Protein AF-A0A2S9FRF2-F1 (afdb_monomer)

Solvent-accessible surface area (backbone atoms only — not comparable to full-atom values): 6147 Å² total; per-residue (Å²): 132,85,61,38,74,40,75,46,79,50,73,50,77,45,63,50,68,69,27,56,76,29,54,58,103,40,71,44,40,54,53,46,65,74,73,54,60,67,48,73,52,75,47,80,46,57,18,64,66,35,27,63,76,67,66,64,84,80,91,80,86,89,78,87,86,86,84,85,72,82,96,45,80,75,36,57,49,68,54,78,53,96,56,35,43,23,71,38,56,44,91,61,53,87,79,108

Structure (mmCIF, N/CA/C/O backbone):
data_AF-A0A2S9FRF2-F1
#
_entry.id   AF-A0A2S9FRF2-F1
#
loop_
_atom_site.group_PDB
_atom_site.id
_atom_site.type_symbol
_ato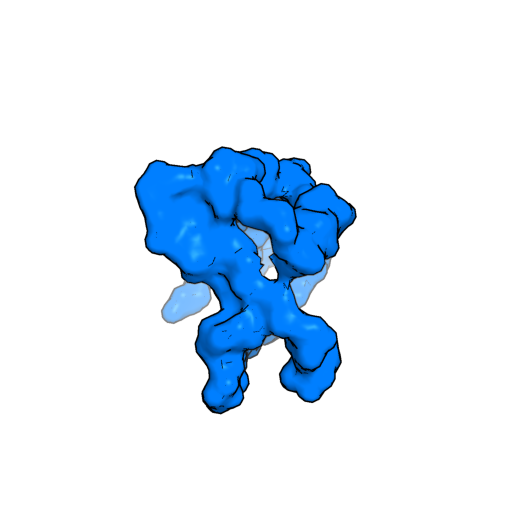m_site.label_atom_id
_atom_site.label_alt_id
_atom_site.label_comp_id
_atom_site.label_asym_id
_atom_site.label_entity_id
_atom_site.label_seq_id
_atom_site.pdbx_PDB_ins_code
_atom_site.Cartn_x
_atom_site.Cartn_y
_atom_site.Cartn_z
_atom_site.occupancy
_atom_site.B_iso_or_equiv
_atom_site.auth_seq_id
_atom_site.auth_comp_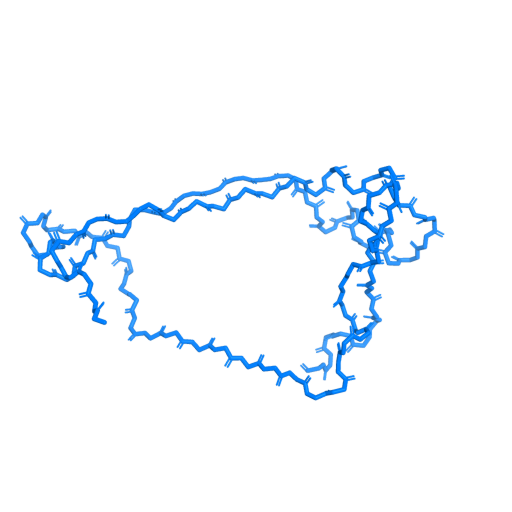id
_atom_site.auth_asym_id
_atom_site.auth_atom_id
_atom_site.pdbx_PDB_model_num
ATOM 1 N N . ARG A 1 1 ? 3.790 -9.195 21.609 1.00 59.09 1 ARG A N 1
ATOM 2 C CA . ARG A 1 1 ? 2.637 -8.936 22.508 1.00 59.09 1 ARG A CA 1
ATOM 3 C C . ARG A 1 1 ? 1.654 -8.076 21.724 1.00 59.09 1 ARG A C 1
ATOM 5 O O . ARG A 1 1 ? 2.116 -7.092 21.164 1.00 59.09 1 ARG A O 1
ATOM 12 N N . GLY A 1 2 ? 0.376 -8.458 21.633 1.00 79.75 2 GLY A N 1
ATOM 13 C CA . GLY A 1 2 ? -0.668 -7.578 21.087 1.00 79.75 2 GLY A CA 1
ATOM 14 C C . GLY A 1 2 ? -0.924 -6.422 22.056 1.00 79.75 2 GLY A C 1
ATOM 15 O O . GLY A 1 2 ? -0.663 -6.582 23.247 1.00 79.75 2 GLY A O 1
ATOM 16 N N . ALA A 1 3 ? -1.355 -5.261 21.568 1.00 94.06 3 ALA A N 1
ATOM 17 C CA . ALA A 1 3 ? -1.664 -4.085 22.385 1.00 94.06 3 ALA A CA 1
ATOM 18 C C . ALA A 1 3 ? -3.194 -3.966 22.584 1.00 94.06 3 ALA A C 1
ATOM 20 O O . ALA A 1 3 ? -3.816 -3.108 21.958 1.00 94.06 3 ALA A O 1
ATOM 21 N N . PRO A 1 4 ? -3.829 -4.836 23.404 1.00 95.56 4 PRO A N 1
ATOM 22 C CA . PRO A 1 4 ? -5.285 -5.015 23.428 1.00 95.56 4 PRO A CA 1
ATOM 23 C C . PRO A 1 4 ? -6.054 -3.795 23.947 1.00 95.56 4 PRO A C 1
ATOM 25 O O . PRO A 1 4 ? -7.229 -3.640 23.654 1.00 95.56 4 PRO A O 1
ATOM 28 N N . ASP A 1 5 ? -5.415 -2.904 24.701 1.00 97.19 5 ASP A N 1
ATOM 29 C CA . ASP A 1 5 ? -6.055 -1.698 25.238 1.00 97.19 5 ASP A CA 1
ATOM 30 C C . ASP A 1 5 ? -5.765 -0.434 24.411 1.00 97.19 5 ASP A C 1
ATOM 32 O O . ASP A 1 5 ? -6.203 0.661 24.775 1.00 97.19 5 ASP A O 1
ATOM 36 N N . HIS A 1 6 ? -4.997 -0.552 23.326 1.00 97.12 6 HIS A N 1
ATOM 37 C CA . HIS A 1 6 ? -4.501 0.591 22.563 1.00 97.12 6 HIS A CA 1
ATOM 38 C C . HIS A 1 6 ? -5.318 0.842 21.295 1.00 97.12 6 HIS A C 1
ATOM 40 O O . HIS A 1 6 ? -6.111 0.016 20.850 1.00 97.12 6 HIS A O 1
ATOM 46 N N . VAL A 1 7 ? -5.091 2.014 20.711 1.00 96.62 7 VAL A N 1
ATOM 47 C CA . VAL A 1 7 ? -5.589 2.398 19.392 1.00 96.62 7 VAL A CA 1
ATOM 48 C C . VAL A 1 7 ? -4.386 2.604 18.478 1.00 96.62 7 VAL A C 1
ATOM 50 O O . VAL A 1 7 ? -3.388 3.190 18.898 1.00 96.62 7 VAL A O 1
ATOM 53 N N . ALA A 1 8 ? -4.484 2.134 17.240 1.00 96.12 8 ALA A N 1
ATOM 54 C CA . ALA A 1 8 ? -3.492 2.332 16.195 1.00 96.12 8 ALA A CA 1
ATOM 55 C C . ALA A 1 8 ? -4.148 2.974 14.967 1.00 96.12 8 ALA A C 1
ATOM 57 O O . ALA A 1 8 ? -5.245 2.588 14.571 1.00 96.12 8 ALA A O 1
ATOM 58 N N . ALA A 1 9 ? -3.461 3.936 14.354 1.00 97.50 9 ALA A N 1
ATOM 59 C CA . ALA A 1 9 ? -3.817 4.455 13.041 1.00 97.50 9 ALA A CA 1
ATOM 60 C C . ALA A 1 9 ? -2.895 3.813 12.000 1.00 97.50 9 ALA A C 1
ATOM 62 O O . ALA A 1 9 ? -1.681 4.007 12.050 1.00 97.50 9 ALA A O 1
ATOM 63 N N . LEU A 1 10 ? -3.470 3.049 11.073 1.00 96.94 10 LEU A N 1
ATOM 64 C CA . LEU A 1 10 ? -2.779 2.577 9.880 1.00 96.94 10 LEU A CA 1
ATOM 65 C C . LEU A 1 10 ? -3.108 3.536 8.744 1.00 96.94 10 LEU A C 1
ATOM 67 O O . LEU A 1 10 ? -4.279 3.729 8.429 1.00 96.94 10 LEU A O 1
ATOM 71 N N . VAL A 1 11 ? -2.083 4.120 8.136 1.00 98.44 11 VAL A N 1
ATOM 72 C CA . VAL A 1 11 ? -2.226 5.037 7.004 1.00 98.44 11 VAL A CA 1
ATOM 73 C C . VAL A 1 11 ? -1.451 4.462 5.828 1.00 98.44 11 VAL A C 1
ATOM 75 O O . VAL A 1 11 ? -0.298 4.067 5.986 1.00 98.44 11 VAL A O 1
ATOM 78 N N . SER A 1 12 ? -2.086 4.425 4.662 1.00 98.31 12 SER A N 1
ATOM 79 C CA . SER A 1 12 ? -1.451 4.101 3.386 1.00 98.31 12 SER A CA 1
ATOM 80 C C . SER A 1 12 ? -1.606 5.305 2.465 1.00 98.31 12 SER A C 1
ATOM 82 O O . SER A 1 12 ? -2.697 5.865 2.347 1.00 98.31 12 SER A O 1
ATOM 84 N N . VAL A 1 13 ? -0.493 5.737 1.876 1.00 98.38 13 VAL A N 1
ATOM 85 C CA . VAL A 1 13 ? -0.429 6.835 0.911 1.00 98.38 13 VAL A CA 1
ATOM 86 C C . VAL A 1 13 ? 0.423 6.357 -0.248 1.00 98.38 13 VAL A C 1
ATOM 88 O O . VAL A 1 13 ? 1.600 6.065 -0.059 1.00 98.38 13 VAL A O 1
ATOM 91 N N . GLU A 1 14 ? -0.171 6.314 -1.430 1.00 97.50 14 GLU A N 1
ATOM 92 C CA . GLU A 1 14 ? 0.470 5.881 -2.663 1.00 97.50 14 GLU A CA 1
ATOM 93 C C . GLU A 1 14 ? 0.418 7.034 -3.665 1.00 97.50 14 GLU A C 1
ATOM 95 O O . GLU A 1 14 ? -0.650 7.572 -3.957 1.00 97.50 14 GLU A O 1
ATOM 100 N N . LEU A 1 15 ? 1.582 7.446 -4.167 1.00 95.94 15 LEU A N 1
ATOM 101 C CA . LEU A 1 15 ? 1.728 8.540 -5.133 1.00 95.94 15 LEU A CA 1
ATOM 102 C C . LEU A 1 15 ? 2.375 8.004 -6.414 1.00 95.94 15 LEU A C 1
ATOM 104 O O . LEU A 1 15 ? 3.503 8.361 -6.762 1.00 95.94 15 LEU A O 1
ATOM 108 N N . CYS A 1 16 ? 1.690 7.076 -7.080 1.00 94.19 16 CYS A N 1
ATOM 109 C CA . CYS A 1 16 ? 2.188 6.385 -8.265 1.00 94.19 16 CYS A CA 1
ATOM 110 C C . CYS A 1 16 ? 2.504 7.333 -9.431 1.00 94.19 16 CYS A C 1
ATOM 112 O O . CYS A 1 16 ? 3.374 7.031 -10.240 1.00 94.19 16 CYS A O 1
ATOM 114 N N . SER A 1 17 ? 1.879 8.508 -9.507 1.00 92.75 17 SER A N 1
ATOM 115 C CA . SER A 1 17 ? 2.219 9.528 -10.504 1.00 92.75 17 SER A CA 1
ATOM 116 C C . SER A 1 17 ? 3.677 10.003 -10.404 1.00 92.75 17 SER A C 1
ATOM 118 O O . SER A 1 17 ? 4.268 10.399 -11.412 1.00 92.75 17 SER A O 1
ATOM 120 N N . LEU A 1 18 ? 4.311 9.887 -9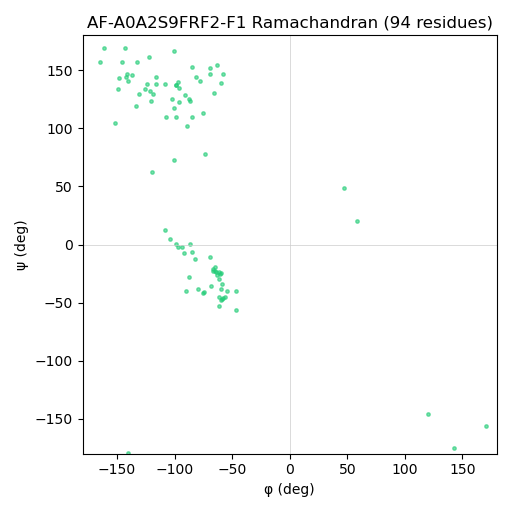.228 1.00 93.31 18 LEU A N 1
ATOM 121 C CA . LEU A 1 18 ? 5.725 10.223 -9.026 1.00 93.31 18 LEU A CA 1
ATOM 122 C C . LEU A 1 18 ? 6.688 9.263 -9.732 1.00 93.31 18 LEU A C 1
ATOM 124 O O . LEU A 1 18 ? 7.877 9.565 -9.816 1.00 93.31 18 LEU A O 1
ATOM 128 N N . THR A 1 19 ? 6.214 8.131 -10.262 1.00 91.62 19 THR A N 1
ATOM 129 C CA . THR A 1 19 ? 7.051 7.227 -11.064 1.00 91.62 19 THR A CA 1
ATOM 130 C C . THR A 1 19 ? 7.172 7.681 -12.520 1.00 91.62 19 THR A C 1
ATOM 132 O O . THR A 1 19 ? 8.039 7.188 -13.237 1.00 91.62 19 THR A O 1
ATOM 135 N N . TYR A 1 20 ? 6.352 8.641 -12.970 1.00 88.88 20 TYR A N 1
ATOM 136 C CA . TYR A 1 20 ? 6.352 9.135 -14.351 1.00 88.88 20 TYR A CA 1
ATOM 137 C C . TYR A 1 20 ? 7.725 9.632 -14.853 1.00 88.88 20 TYR A C 1
ATOM 139 O O . TYR A 1 20 ? 8.083 9.302 -15.983 1.00 88.88 20 TYR A O 1
ATOM 147 N N . PRO A 1 21 ? 8.553 10.344 -14.058 1.00 88.31 21 PRO A N 1
ATOM 148 C CA . PRO A 1 21 ? 9.888 10.763 -14.497 1.00 88.31 21 PRO A CA 1
ATOM 149 C C . PRO A 1 21 ? 10.843 9.602 -14.830 1.00 88.31 21 PRO A C 1
ATOM 151 O O . PRO A 1 21 ? 11.780 9.792 -15.604 1.00 88.31 21 PRO A O 1
ATOM 154 N N . ALA A 1 22 ? 10.609 8.409 -14.272 1.00 89.56 22 ALA A N 1
ATOM 155 C CA . ALA A 1 22 ? 11.380 7.194 -14.541 1.00 89.56 22 ALA A CA 1
ATOM 156 C C . ALA A 1 22 ? 10.731 6.277 -15.594 1.00 89.56 22 ALA A C 1
ATOM 158 O O . ALA A 1 22 ? 11.286 5.222 -15.905 1.00 89.56 22 ALA A O 1
ATOM 159 N N . ALA A 1 23 ? 9.550 6.628 -16.114 1.00 90.00 23 ALA A N 1
ATOM 160 C CA . ALA A 1 23 ? 8.800 5.771 -17.021 1.00 90.00 23 ALA A CA 1
ATOM 161 C C . ALA A 1 23 ? 9.425 5.766 -18.425 1.00 90.00 23 ALA A C 1
ATOM 163 O O . ALA A 1 23 ? 9.394 6.759 -19.151 1.00 90.00 23 ALA A O 1
ATOM 164 N N . GLU A 1 24 ? 9.966 4.618 -18.823 1.00 91.81 24 GLU A N 1
ATOM 165 C CA . GLU A 1 24 ? 10.411 4.362 -20.194 1.00 91.81 24 GLU A CA 1
ATOM 166 C C . GLU A 1 24 ? 9.231 3.874 -21.059 1.00 91.81 24 GLU A C 1
ATOM 168 O O . GLU A 1 24 ? 8.301 3.259 -20.536 1.00 91.81 24 GLU A O 1
ATOM 173 N N . PRO A 1 25 ? 9.231 4.096 -22.385 1.00 92.69 25 PRO A N 1
ATOM 174 C CA . PRO A 1 25 ? 8.138 3.681 -23.266 1.00 92.69 25 PRO A CA 1
ATOM 175 C C . PRO A 1 25 ? 8.136 2.156 -23.484 1.00 92.69 25 PRO A C 1
ATOM 177 O O . PRO A 1 25 ? 8.569 1.649 -24.517 1.00 92.69 25 PRO A O 1
ATOM 180 N N . THR A 1 26 ? 7.644 1.419 -22.490 1.00 92.75 26 THR A N 1
ATOM 181 C CA . THR A 1 26 ? 7.543 -0.047 -22.471 1.00 92.75 26 THR A CA 1
ATOM 182 C C . THR A 1 26 ? 6.095 -0.492 -22.253 1.00 92.75 26 THR A C 1
ATOM 184 O O . THR A 1 26 ? 5.272 0.270 -21.740 1.00 92.75 26 THR A O 1
ATOM 187 N N . MET A 1 27 ? 5.773 -1.745 -22.593 1.00 93.38 27 MET A N 1
ATOM 188 C CA . MET A 1 27 ? 4.450 -2.316 -22.293 1.00 93.38 27 MET A CA 1
ATOM 189 C C . MET A 1 27 ? 4.158 -2.332 -20.790 1.00 93.38 27 MET A C 1
ATOM 191 O O . MET A 1 27 ? 3.039 -2.021 -20.389 1.00 93.38 27 MET A O 1
ATOM 195 N N . ALA A 1 28 ? 5.171 -2.614 -19.965 1.00 92.00 28 ALA A N 1
ATOM 196 C CA . ALA A 1 28 ? 5.060 -2.551 -18.512 1.00 92.00 28 ALA A CA 1
ATOM 197 C C . ALA A 1 28 ? 4.654 -1.146 -18.046 1.00 92.00 28 ALA A C 1
ATOM 199 O O . ALA A 1 28 ? 3.713 -1.002 -17.273 1.00 92.00 28 ALA A O 1
ATOM 200 N N . SER A 1 29 ? 5.301 -0.097 -18.561 1.00 91.69 29 SER A N 1
ATOM 201 C CA . SER A 1 29 ? 4.974 1.287 -18.199 1.00 91.69 29 SER A CA 1
ATOM 202 C C . SER A 1 29 ? 3.603 1.731 -18.712 1.00 91.69 29 SER A C 1
ATOM 204 O O . SER A 1 29 ? 2.899 2.435 -17.992 1.00 91.69 29 SER A O 1
ATOM 206 N N . LEU A 1 30 ? 3.183 1.284 -19.901 1.00 93.31 30 LEU A N 1
ATOM 207 C CA . LEU A 1 30 ? 1.833 1.538 -20.414 1.00 93.31 30 LEU A CA 1
ATOM 208 C C . LEU A 1 30 ? 0.770 0.919 -19.498 1.00 93.31 30 LEU A C 1
ATOM 210 O O . LEU A 1 30 ? -0.128 1.621 -19.038 1.00 93.31 30 LEU A O 1
ATOM 214 N N . VAL A 1 31 ? 0.900 -0.374 -19.190 1.00 92.94 31 VAL A N 1
ATOM 215 C CA . VAL A 1 31 ? -0.020 -1.086 -18.291 1.00 92.94 31 VAL A CA 1
ATOM 216 C C . VAL A 1 31 ? 0.003 -0.458 -16.896 1.00 92.94 31 VAL A C 1
ATOM 218 O O . VAL A 1 31 ? -1.051 -0.156 -16.344 1.00 92.94 31 VAL A O 1
ATOM 221 N N . GLY A 1 32 ? 1.192 -0.166 -16.364 1.00 91.50 32 GLY A N 1
ATOM 222 C CA . GLY A 1 32 ? 1.365 0.509 -15.080 1.00 91.50 32 GLY A CA 1
ATOM 223 C C . GLY A 1 32 ? 0.642 1.855 -15.015 1.00 91.50 32 GLY A C 1
ATOM 224 O O . GLY A 1 32 ? -0.084 2.102 -14.059 1.00 91.50 32 GLY A O 1
ATOM 225 N N . SER A 1 33 ? 0.756 2.692 -16.051 1.00 90.62 33 SER A N 1
ATOM 226 C CA . SER A 1 33 ? 0.068 3.993 -16.106 1.00 90.62 33 SER A CA 1
ATOM 227 C C . SER A 1 33 ? -1.459 3.898 -16.194 1.00 90.62 33 SER A C 1
ATOM 229 O O . SER A 1 33 ? -2.148 4.848 -15.838 1.00 90.62 33 SER A O 1
ATOM 231 N N . ALA A 1 34 ? -1.991 2.769 -16.669 1.00 92.94 34 ALA A N 1
ATOM 232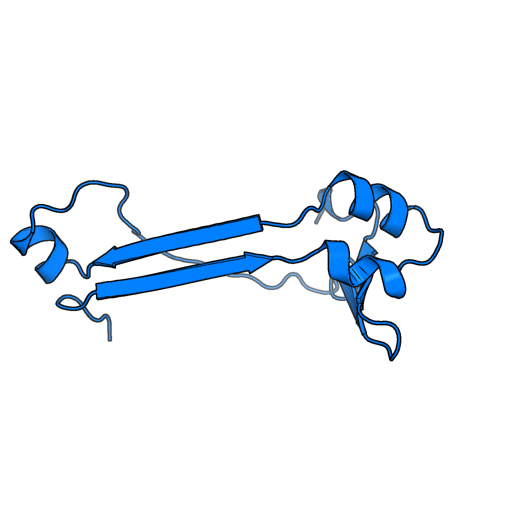 C CA . ALA A 1 34 ? -3.428 2.528 -16.736 1.00 92.94 34 ALA A CA 1
ATOM 233 C C . ALA A 1 34 ? -3.985 1.926 -15.434 1.00 92.94 34 ALA A C 1
ATOM 235 O O . ALA A 1 34 ? -5.162 2.113 -15.134 1.00 92.94 34 ALA A O 1
ATOM 236 N N . LEU A 1 35 ? -3.159 1.192 -14.679 1.00 93.31 35 LEU A N 1
ATOM 237 C CA . LEU A 1 35 ? -3.550 0.517 -13.439 1.00 93.31 35 LEU A CA 1
ATOM 238 C C . LEU A 1 35 ? -3.358 1.382 -12.192 1.00 93.31 35 LEU A C 1
ATOM 240 O O . LEU A 1 35 ? -4.180 1.327 -11.278 1.00 93.31 35 LEU A O 1
ATOM 244 N N . PHE A 1 36 ? -2.258 2.132 -12.126 1.00 93.56 36 PHE A N 1
ATOM 245 C CA . PHE A 1 36 ? -1.845 2.828 -10.915 1.00 93.56 36 PHE A CA 1
ATOM 246 C C . PHE A 1 36 ? -2.244 4.302 -10.933 1.00 93.56 36 PHE A C 1
ATOM 248 O O . PHE A 1 36 ? -2.065 5.007 -11.924 1.00 93.56 36 PHE A O 1
ATOM 255 N N . GLY A 1 37 ? -2.743 4.775 -9.793 1.00 94.38 37 GLY A N 1
ATOM 256 C CA . GLY A 1 37 ? -3.101 6.168 -9.559 1.00 94.38 37 GLY A CA 1
ATOM 257 C C . GLY A 1 37 ? -2.768 6.585 -8.132 1.00 94.38 37 GLY A C 1
ATOM 258 O O . GLY A 1 37 ? -2.449 5.749 -7.288 1.00 94.38 37 GLY A O 1
ATOM 259 N N . ASP A 1 38 ? -2.838 7.884 -7.874 1.00 98.06 38 ASP A N 1
ATOM 260 C CA . ASP A 1 38 ? -2.555 8.430 -6.549 1.00 98.06 38 ASP A CA 1
ATOM 261 C C . ASP A 1 38 ? -3.743 8.214 -5.606 1.00 98.06 38 ASP A C 1
ATOM 263 O O . ASP A 1 38 ? -4.903 8.387 -5.991 1.00 98.06 38 ASP A O 1
ATOM 267 N N . GLY A 1 39 ? -3.463 7.876 -4.350 1.00 98.06 39 GLY A N 1
ATOM 268 C CA . GLY A 1 39 ? -4.494 7.610 -3.358 1.00 98.06 39 GLY A CA 1
ATOM 269 C C . GLY A 1 39 ? -3.968 7.603 -1.931 1.00 98.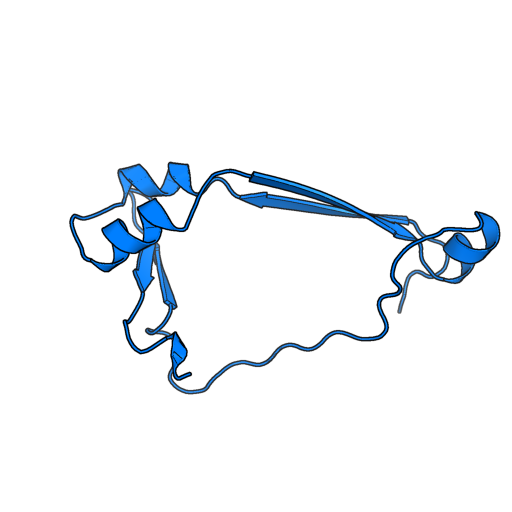06 39 GLY A C 1
ATOM 270 O O . GLY A 1 39 ? -2.788 7.386 -1.667 1.00 98.06 39 GLY A O 1
ATOM 271 N N . ALA A 1 40 ? -4.870 7.839 -0.985 1.00 98.44 40 ALA A N 1
ATOM 272 C CA . ALA A 1 40 ? -4.585 7.712 0.434 1.00 98.44 40 ALA A CA 1
ATOM 273 C C . ALA A 1 40 ? -5.794 7.131 1.167 1.00 98.44 40 ALA A C 1
ATOM 275 O O . ALA A 1 40 ? -6.940 7.448 0.846 1.00 98.44 40 ALA A O 1
ATOM 276 N N . ALA A 1 41 ? -5.531 6.303 2.174 1.00 98.38 41 ALA A N 1
ATOM 277 C CA . ALA A 1 41 ? -6.540 5.713 3.039 1.00 98.38 41 ALA A CA 1
ATOM 278 C C . ALA A 1 41 ? -6.009 5.567 4.468 1.00 98.38 41 ALA A C 1
ATOM 280 O O . ALA A 1 41 ? -4.800 5.489 4.702 1.00 98.38 41 ALA A O 1
ATOM 281 N N . ALA A 1 42 ? -6.925 5.506 5.433 1.00 98.12 42 ALA A N 1
ATOM 282 C CA . ALA A 1 42 ? -6.584 5.254 6.824 1.00 98.12 42 ALA A CA 1
ATOM 283 C C . ALA A 1 42 ? -7.608 4.341 7.503 1.00 98.12 42 ALA A C 1
ATOM 285 O O . ALA A 1 42 ? -8.805 4.417 7.228 1.00 98.12 42 ALA A O 1
ATOM 286 N N . VAL A 1 43 ? -7.123 3.517 8.430 1.00 96.69 43 VAL A N 1
ATOM 287 C CA . VAL A 1 43 ? -7.925 2.676 9.323 1.00 96.69 43 VAL A CA 1
ATOM 288 C C . VAL A 1 43 ? -7.521 2.974 10.759 1.00 96.69 43 VAL A C 1
ATOM 290 O O . VAL A 1 43 ? -6.335 3.017 11.087 1.00 96.69 43 VAL A O 1
ATOM 293 N N . ILE A 1 44 ? -8.515 3.149 11.628 1.00 95.81 44 ILE A N 1
ATOM 294 C CA . ILE A 1 44 ? -8.310 3.206 13.073 1.00 95.81 44 ILE A CA 1
ATOM 295 C C . ILE A 1 44 ? -8.636 1.830 13.644 1.00 95.81 44 ILE A C 1
ATOM 297 O O . ILE A 1 44 ? -9.793 1.418 13.659 1.00 95.81 44 ILE A O 1
ATOM 301 N N . ALA A 1 45 ? -7.609 1.124 14.102 1.00 96.06 45 ALA A N 1
ATOM 302 C CA . ALA A 1 45 ? -7.737 -0.168 14.756 1.00 96.06 45 ALA A CA 1
ATOM 303 C C . ALA A 1 45 ? -7.734 0.018 16.276 1.00 96.06 45 ALA A C 1
ATOM 305 O O . ALA A 1 45 ? -6.903 0.744 16.824 1.00 96.06 45 ALA A O 1
ATOM 306 N N . ALA A 1 46 ? -8.648 -0.656 16.963 1.00 96.88 46 ALA A N 1
ATOM 307 C CA . ALA A 1 46 ? -8.649 -0.761 18.414 1.00 96.88 46 ALA A CA 1
ATOM 308 C C . ALA A 1 46 ? -8.244 -2.182 18.805 1.00 96.88 46 ALA A C 1
ATOM 310 O O . ALA A 1 46 ? -8.683 -3.145 18.180 1.00 96.88 46 ALA A O 1
ATOM 311 N N . GLY A 1 47 ? -7.411 -2.314 19.835 1.00 96.44 47 GLY A N 1
ATOM 312 C CA . GLY A 1 47 ? -7.191 -3.609 20.467 1.00 96.44 47 GLY A CA 1
ATOM 313 C C . GLY A 1 47 ? -8.486 -4.136 21.094 1.00 96.44 47 GLY A C 1
ATOM 314 O O . GLY A 1 47 ? -9.355 -3.349 21.463 1.00 96.44 47 GLY A O 1
ATOM 315 N N . GLU A 1 48 ? -8.594 -5.455 21.228 1.00 95.31 48 GLU A N 1
ATOM 316 C CA . GLU A 1 48 ? -9.794 -6.177 21.685 1.00 95.31 48 GLU A CA 1
ATOM 317 C C . GLU A 1 48 ? -10.437 -5.571 22.950 1.00 95.31 48 GLU A C 1
ATOM 319 O O . GLU A 1 48 ? -11.566 -5.086 22.905 1.00 95.31 48 GLU A O 1
ATOM 324 N N . ASN A 1 49 ? -9.682 -5.444 24.048 1.00 96.69 49 ASN A N 1
ATOM 325 C CA . ASN A 1 49 ? -10.187 -4.849 25.294 1.00 96.69 49 ASN A CA 1
ATOM 326 C C . ASN A 1 49 ? -10.685 -3.406 25.109 1.00 96.69 49 ASN A C 1
ATOM 328 O O . ASN A 1 49 ? -11.586 -2.949 25.817 1.00 96.69 49 ASN A O 1
ATOM 332 N N . ARG A 1 50 ? -10.047 -2.633 24.222 1.00 96.75 50 ARG A N 1
ATOM 333 C CA . ARG A 1 50 ? -10.460 -1.258 23.921 1.00 96.75 50 ARG A CA 1
ATOM 334 C C . ARG A 1 50 ? -11.715 -1.240 23.059 1.00 96.75 50 ARG A C 1
ATOM 336 O O . ARG A 1 50 ? -12.565 -0.392 23.318 1.00 96.75 50 ARG A O 1
ATOM 343 N N . ALA A 1 51 ? -11.811 -2.134 22.078 1.00 96.38 51 ALA A N 1
ATOM 344 C CA . ALA A 1 51 ? -12.954 -2.286 21.188 1.00 96.38 51 ALA A CA 1
ATOM 345 C C . ALA A 1 51 ? -14.235 -2.568 21.987 1.00 96.38 51 ALA A C 1
ATOM 347 O O . ALA A 1 51 ? -15.219 -1.852 21.804 1.00 96.38 51 ALA A O 1
ATOM 348 N N . ASP A 1 52 ? -14.176 -3.481 22.962 1.00 96.44 52 ASP A N 1
ATOM 349 C CA . ASP A 1 52 ? -15.293 -3.781 23.867 1.00 96.44 52 ASP A CA 1
ATOM 350 C C . ASP A 1 52 ? -15.733 -2.553 24.673 1.00 96.44 52 ASP A C 1
ATOM 352 O O . ASP A 1 52 ? -16.914 -2.210 24.726 1.00 96.44 52 ASP A O 1
ATOM 356 N N . LYS A 1 53 ? -14.770 -1.834 25.271 1.00 97.56 53 LYS A N 1
ATOM 357 C CA . LYS A 1 53 ? -15.039 -0.640 26.095 1.00 97.56 53 LYS A CA 1
ATOM 358 C C . LYS A 1 53 ? -15.723 0.484 25.318 1.00 97.56 53 LYS A C 1
ATOM 360 O O . LYS A 1 53 ? -16.421 1.290 25.928 1.00 97.56 53 LYS A O 1
ATOM 365 N N . ILE A 1 54 ? -15.480 0.580 24.010 1.00 96.44 54 ILE A N 1
ATOM 366 C CA . ILE A 1 54 ? -16.054 1.626 23.150 1.00 96.44 54 ILE A CA 1
ATOM 367 C C . ILE A 1 54 ? -17.195 1.112 22.266 1.00 96.44 54 ILE A C 1
ATOM 369 O O . ILE A 1 54 ? -17.681 1.879 21.439 1.00 96.44 54 ILE A O 1
ATOM 373 N N . ALA A 1 55 ? -17.605 -0.153 22.428 1.00 95.75 55 ALA A N 1
ATOM 374 C CA . ALA A 1 55 ? -18.564 -0.835 21.560 1.00 95.75 55 ALA A CA 1
ATOM 375 C C . ALA A 1 55 ? -18.240 -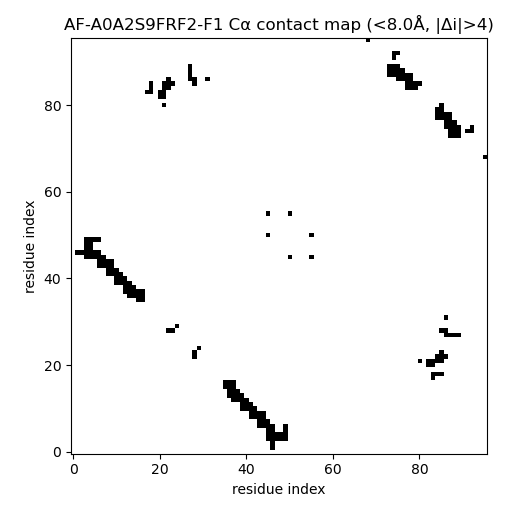0.634 20.065 1.00 95.75 55 ALA A C 1
ATOM 377 O O . ALA A 1 55 ? -19.096 -0.227 19.276 1.00 95.75 55 ALA A O 1
ATOM 378 N N . ALA A 1 56 ? -16.973 -0.853 19.692 1.00 94.44 56 ALA A N 1
ATOM 379 C CA . ALA A 1 56 ? -16.515 -0.678 18.318 1.00 94.44 56 ALA A CA 1
ATOM 380 C C . ALA A 1 56 ? -17.295 -1.596 17.362 1.00 94.44 56 ALA A C 1
ATOM 382 O O . ALA A 1 56 ? -17.541 -2.761 17.664 1.00 94.44 56 ALA A O 1
ATOM 383 N N . ALA A 1 57 ? -17.653 -1.069 16.193 1.00 93.12 57 ALA A N 1
ATOM 384 C CA . ALA A 1 57 ? -18.297 -1.816 15.120 1.00 93.12 57 ALA A CA 1
ATOM 385 C C . ALA A 1 57 ? -17.379 -1.857 13.893 1.00 93.12 57 ALA A C 1
ATOM 387 O O . ALA A 1 57 ? -16.692 -0.877 13.600 1.00 93.12 57 ALA A O 1
ATOM 388 N N . GLY A 1 58 ? -17.388 -2.970 13.162 1.00 92.50 58 GLY A N 1
ATOM 389 C CA . GLY A 1 58 ? -16.569 -3.148 11.966 1.00 92.50 58 GLY A CA 1
ATOM 390 C C . GLY A 1 58 ? -16.026 -4.569 11.830 1.00 92.50 58 GLY A C 1
ATOM 391 O O . GLY A 1 58 ? -16.399 -5.447 12.608 1.00 92.50 58 GLY A O 1
ATOM 392 N N . PRO A 1 59 ? -15.173 -4.808 10.823 1.00 94.81 59 PRO A N 1
ATOM 393 C CA . PRO A 1 59 ? -14.523 -6.096 10.646 1.00 94.81 59 PRO A CA 1
ATOM 394 C C . PRO A 1 59 ? -13.490 -6.359 11.749 1.00 94.81 59 PRO A C 1
ATOM 396 O O . PRO A 1 59 ? -12.794 -5.449 12.199 1.00 94.81 59 PRO A O 1
ATOM 399 N N . GLU A 1 60 ? -13.357 -7.628 12.121 1.00 94.00 60 GLU A N 1
ATOM 400 C CA . GLU A 1 60 ? -12.318 -8.119 13.022 1.00 94.00 60 GLU A CA 1
ATOM 401 C C . GLU A 1 60 ? -11.147 -8.700 12.218 1.00 94.00 60 GLU A C 1
ATOM 403 O O . GLU A 1 60 ? -11.340 -9.391 11.214 1.00 94.00 60 GLU A O 1
ATOM 408 N N . VAL A 1 61 ? -9.918 -8.433 12.664 1.00 93.50 61 VAL A N 1
ATOM 409 C CA . VAL A 1 61 ? -8.715 -9.059 12.103 1.00 93.50 61 VAL A CA 1
ATOM 410 C C . VAL A 1 61 ? -8.444 -10.353 12.864 1.00 93.50 61 VAL A C 1
ATOM 412 O O . VAL A 1 61 ? -7.915 -10.316 13.970 1.00 93.50 61 VAL A O 1
ATOM 415 N N . LEU A 1 62 ? -8.792 -11.490 12.259 1.00 94.81 62 LEU A N 1
ATOM 416 C CA . LEU A 1 62 ? -8.631 -12.810 12.882 1.00 94.81 62 LEU A CA 1
ATOM 417 C C . LEU A 1 62 ? -7.195 -13.345 12.796 1.00 94.81 62 LEU A C 1
ATOM 419 O O . LEU A 1 62 ? -6.720 -13.993 13.724 1.00 94.81 62 LEU A O 1
ATOM 423 N N . ASP A 1 63 ? -6.515 -13.105 11.672 1.00 95.12 63 ASP A N 1
ATOM 424 C CA . ASP A 1 63 ? -5.138 -13.547 11.436 1.00 95.12 63 ASP A CA 1
ATOM 425 C C . ASP A 1 63 ? -4.492 -12.752 10.282 1.00 95.12 63 ASP A C 1
ATOM 427 O O . ASP A 1 63 ? -5.167 -12.035 9.540 1.00 95.12 63 ASP A O 1
ATOM 431 N N . SER A 1 64 ? -3.177 -12.891 10.106 1.00 94.75 64 SER A N 1
ATOM 432 C CA . SER A 1 64 ? -2.415 -12.330 8.988 1.00 94.75 64 SER A CA 1
ATOM 433 C C . SER A 1 64 ? -1.347 -13.314 8.515 1.00 94.75 64 SER A C 1
ATOM 435 O O . SER A 1 64 ? -0.687 -13.971 9.316 1.00 94.75 64 SER A O 1
ATOM 437 N N . ARG A 1 65 ? -1.134 -13.404 7.199 1.00 97.00 65 ARG A N 1
ATOM 438 C CA . ARG A 1 65 ? -0.126 -14.290 6.608 1.00 97.00 65 ARG A CA 1
ATOM 439 C C . ARG A 1 65 ? 0.633 -13.575 5.501 1.00 97.00 65 ARG A C 1
ATOM 441 O O . ARG A 1 65 ? 0.055 -12.811 4.738 1.00 97.00 65 ARG A O 1
ATOM 448 N N . SER A 1 66 ? 1.914 -13.898 5.370 1.00 97.06 66 SER A N 1
ATOM 449 C CA . SER A 1 66 ? 2.747 -13.532 4.225 1.00 97.06 66 SER A CA 1
ATOM 450 C C . SER A 1 66 ? 3.528 -14.748 3.718 1.00 97.06 66 SER A C 1
ATOM 452 O O . SER A 1 66 ? 3.719 -15.735 4.437 1.00 97.06 66 SER A O 1
ATOM 454 N N . ARG A 1 67 ? 3.939 -14.714 2.447 1.00 94.88 67 ARG A N 1
ATOM 455 C CA . ARG A 1 67 ? 4.750 -15.752 1.800 1.00 94.88 67 ARG A CA 1
ATOM 456 C C . ARG A 1 67 ? 5.654 -15.110 0.751 1.00 94.88 67 ARG A C 1
ATOM 458 O O . ARG A 1 67 ? 5.227 -14.191 0.065 1.00 94.88 67 ARG A O 1
ATOM 465 N N . MET A 1 68 ? 6.873 -15.627 0.617 1.00 95.06 68 MET A N 1
ATOM 466 C CA . MET A 1 68 ? 7.749 -15.343 -0.521 1.00 95.06 68 MET A CA 1
ATOM 467 C C . MET A 1 68 ? 7.653 -16.485 -1.536 1.00 95.06 68 MET A C 1
ATOM 469 O O . MET A 1 68 ? 7.642 -17.658 -1.142 1.00 95.06 68 MET A O 1
ATOM 473 N N . TYR A 1 69 ? 7.577 -16.140 -2.819 1.00 93.06 69 TYR A N 1
ATOM 474 C CA . TYR A 1 69 ? 7.601 -17.100 -3.917 1.00 93.06 69 TYR A CA 1
ATOM 475 C C . TYR A 1 69 ? 9.057 -17.306 -4.365 1.00 93.06 69 TYR A C 1
ATOM 477 O O . TYR A 1 69 ? 9.778 -16.322 -4.546 1.00 93.06 69 TYR A O 1
ATOM 485 N N . PRO A 1 70 ? 9.541 -18.559 -4.461 1.00 93.75 70 PRO A N 1
ATOM 486 C CA . PRO A 1 70 ? 10.870 -18.833 -4.994 1.00 93.75 70 PRO A CA 1
ATOM 487 C C . PRO A 1 70 ? 11.014 -18.292 -6.417 1.00 93.75 70 PRO A C 1
ATOM 489 O O . PRO A 1 70 ? 10.047 -18.284 -7.172 1.00 93.75 70 PRO A O 1
ATOM 492 N N . ASP A 1 71 ? 12.223 -17.855 -6.763 1.00 92.75 71 ASP A N 1
ATOM 493 C CA . ASP A 1 71 ? 12.605 -17.493 -8.133 1.00 92.75 71 ASP A CA 1
ATOM 494 C C . ASP A 1 71 ? 11.765 -16.372 -8.793 1.00 92.75 71 ASP A C 1
ATOM 496 O O . ASP A 1 71 ? 11.807 -16.206 -10.007 1.00 92.75 71 ASP A O 1
ATOM 500 N N . SER A 1 72 ? 11.061 -15.541 -8.008 1.00 94.69 72 SER A N 1
ATOM 501 C CA . SER A 1 72 ? 10.131 -14.512 -8.517 1.00 94.69 72 SER A CA 1
ATOM 502 C C . SER A 1 72 ? 10.620 -13.060 -8.377 1.00 94.69 72 SER A C 1
ATOM 504 O O . SER A 1 72 ? 9.834 -12.120 -8.496 1.00 94.69 72 SER A O 1
ATOM 506 N N . LEU A 1 73 ? 11.905 -12.835 -8.070 1.00 91.88 73 LEU A N 1
ATOM 507 C CA . LEU A 1 73 ? 12.434 -11.481 -7.813 1.00 91.88 73 LEU A CA 1
ATOM 508 C C . LEU A 1 73 ? 12.339 -10.546 -9.031 1.00 91.88 73 LEU A C 1
ATOM 510 O O . LEU A 1 73 ? 12.305 -9.331 -8.860 1.00 91.88 73 LEU A O 1
ATOM 514 N N . GLY A 1 74 ? 12.323 -11.106 -10.244 1.00 91.12 74 GLY A N 1
ATOM 515 C CA . GLY A 1 74 ? 12.207 -10.354 -11.496 1.00 91.12 74 GLY A CA 1
ATOM 516 C C . GLY A 1 74 ? 10.774 -10.160 -11.993 1.00 91.12 74 GLY A C 1
ATOM 517 O O . GLY A 1 74 ? 10.586 -9.421 -12.947 1.00 91.12 74 GLY A O 1
ATOM 518 N N . THR A 1 75 ? 9.775 -10.795 -11.373 1.00 93.75 75 THR A N 1
ATOM 519 C CA . THR A 1 75 ? 8.404 -10.842 -11.913 1.00 93.75 75 THR A CA 1
ATOM 520 C C . THR A 1 75 ? 7.662 -9.515 -11.737 1.00 93.75 75 THR A C 1
ATOM 522 O O . THR A 1 75 ? 6.970 -9.050 -12.639 1.00 93.75 75 THR A O 1
ATOM 525 N N . MET A 1 76 ? 7.809 -8.874 -10.576 1.00 94.25 76 MET A N 1
ATOM 526 C CA . MET A 1 76 ? 7.230 -7.561 -10.301 1.00 94.25 76 MET A CA 1
ATOM 527 C C . MET A 1 76 ? 8.111 -6.798 -9.319 1.00 94.25 76 MET A C 1
ATOM 529 O O . MET A 1 76 ? 8.518 -7.332 -8.287 1.00 94.25 76 MET A O 1
ATOM 533 N N . GLY A 1 77 ? 8.385 -5.531 -9.612 1.00 93.31 77 GLY A N 1
ATOM 534 C CA . GLY A 1 77 ? 9.190 -4.704 -8.725 1.00 93.31 77 GLY A CA 1
ATOM 535 C C . GLY A 1 77 ? 9.575 -3.367 -9.329 1.00 93.31 77 GLY A C 1
ATOM 536 O O . GLY A 1 77 ? 8.926 -2.859 -1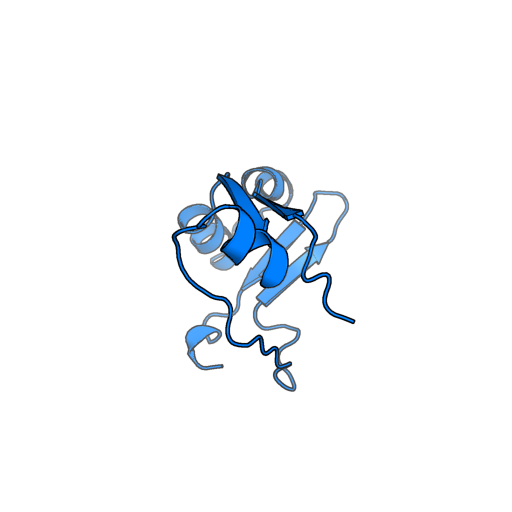0.241 1.00 93.31 77 GLY A O 1
ATOM 537 N N . TRP A 1 78 ? 10.661 -2.802 -8.809 1.00 93.31 78 TRP A N 1
ATOM 538 C CA . TRP A 1 78 ? 11.156 -1.494 -9.213 1.00 93.31 78 TRP A CA 1
ATOM 539 C C . TRP A 1 78 ? 12.645 -1.560 -9.522 1.00 93.31 78 TRP A C 1
ATOM 541 O O . TRP A 1 78 ? 13.446 -1.991 -8.692 1.00 93.31 78 TRP A O 1
ATOM 551 N N . LYS A 1 79 ? 13.035 -1.045 -10.686 1.00 92.69 79 LYS A N 1
ATOM 552 C CA . LYS A 1 79 ? 14.412 -0.627 -10.931 1.00 92.69 79 LYS A CA 1
ATOM 553 C C . LYS A 1 79 ? 14.567 0.798 -10.410 1.00 92.69 79 LYS A C 1
ATOM 555 O O . LYS A 1 79 ? 14.002 1.743 -10.958 1.00 92.69 79 LYS A O 1
ATOM 560 N N . VAL A 1 80 ? 15.311 0.938 -9.318 1.00 93.94 80 VAL A N 1
ATOM 561 C CA . VAL A 1 80 ? 15.536 2.224 -8.650 1.00 93.94 80 VAL A CA 1
ATOM 562 C C . VAL A 1 80 ? 16.723 2.935 -9.295 1.00 93.94 80 VAL A C 1
ATOM 564 O O . VAL A 1 80 ? 17.822 2.385 -9.356 1.00 93.94 80 VAL A O 1
ATOM 567 N N . GLY A 1 81 ? 16.507 4.159 -9.769 1.00 91.88 81 GLY A N 1
ATOM 568 C CA . GLY A 1 81 ? 17.530 4.983 -10.403 1.00 91.88 81 GLY A CA 1
ATOM 569 C C . GLY A 1 81 ? 17.430 6.452 -10.004 1.00 91.88 81 GLY A C 1
ATOM 570 O O . GLY A 1 81 ? 16.559 6.857 -9.238 1.00 91.88 81 GLY A O 1
ATOM 571 N N . SER A 1 82 ? 18.326 7.276 -10.549 1.00 93.50 82 SER A N 1
ATOM 572 C CA . SER A 1 82 ? 18.341 8.725 -10.299 1.00 93.50 82 SER A CA 1
ATOM 573 C C . SER A 1 82 ? 17.106 9.453 -10.838 1.00 93.50 82 SER A C 1
ATOM 575 O O . SER A 1 82 ? 16.776 10.528 -10.347 1.00 93.50 82 SER A O 1
ATOM 577 N N . SER A 1 83 ? 16.424 8.877 -11.830 1.00 89.19 83 SER A N 1
ATOM 578 C CA . SER A 1 83 ? 15.166 9.379 -12.388 1.00 89.19 83 SER A CA 1
ATOM 579 C C . SER A 1 83 ? 13.924 8.935 -11.606 1.00 89.19 83 SER A C 1
ATOM 581 O O . SER A 1 83 ? 12.834 9.411 -11.908 1.00 89.19 83 SER A O 1
ATOM 583 N N . GLY A 1 84 ? 14.062 8.054 -10.605 1.00 92.19 84 GLY A N 1
ATOM 584 C CA . GLY A 1 84 ? 12.957 7.526 -9.799 1.00 92.19 84 GLY A CA 1
ATOM 585 C C . GLY A 1 84 ? 12.820 6.003 -9.883 1.00 92.19 84 GLY A C 1
ATOM 586 O O . GLY A 1 84 ? 13.816 5.280 -9.961 1.00 92.19 84 GLY A O 1
ATOM 587 N N . PHE A 1 85 ? 11.579 5.514 -9.833 1.00 93.88 85 PHE A N 1
ATOM 588 C CA . PHE A 1 85 ? 11.256 4.085 -9.812 1.00 93.88 85 PHE A CA 1
ATOM 589 C C . PHE A 1 85 ? 10.674 3.632 -11.151 1.00 93.88 85 PHE A C 1
ATOM 591 O O . PHE A 1 85 ? 9.544 3.971 -11.492 1.00 93.88 85 PHE A O 1
ATOM 598 N N . GLN A 1 86 ? 11.436 2.844 -11.907 1.00 93.44 86 GLN A N 1
ATOM 599 C CA . GLN A 1 86 ? 10.957 2.228 -13.142 1.00 93.44 86 GLN A CA 1
ATOM 600 C C . GLN A 1 86 ? 10.293 0.883 -12.827 1.00 93.44 86 GLN A C 1
ATOM 602 O O . GLN A 1 86 ? 10.912 0.019 -12.205 1.00 93.44 86 GLN A O 1
ATOM 607 N N . LEU A 1 87 ? 9.043 0.707 -13.258 1.00 94.06 87 LEU A N 1
ATOM 608 C CA . LEU A 1 87 ? 8.274 -0.520 -13.039 1.00 94.06 87 LEU A CA 1
ATOM 609 C C . LEU A 1 87 ? 8.890 -1.710 -13.791 1.00 94.06 87 LEU A C 1
ATOM 611 O O . LEU A 1 87 ? 9.135 -1.628 -14.994 1.00 94.06 87 LEU A O 1
ATOM 615 N N . ILE A 1 88 ? 9.073 -2.820 -13.079 1.00 93.69 88 ILE A N 1
ATOM 616 C CA . ILE A 1 88 ? 9.284 -4.161 -13.629 1.0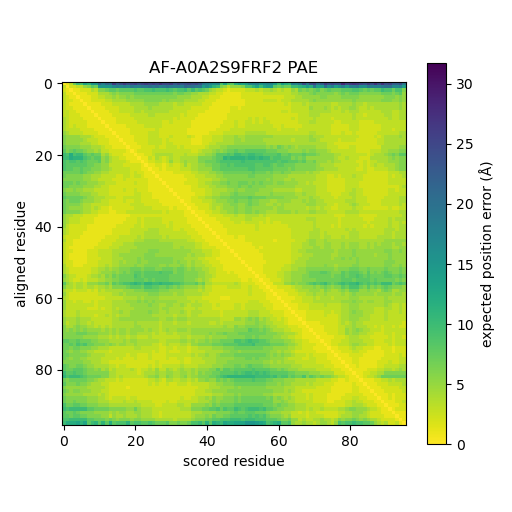0 93.69 88 ILE A CA 1
ATOM 617 C C . ILE A 1 88 ? 7.952 -4.900 -13.488 1.00 93.69 88 ILE A C 1
ATOM 619 O O . ILE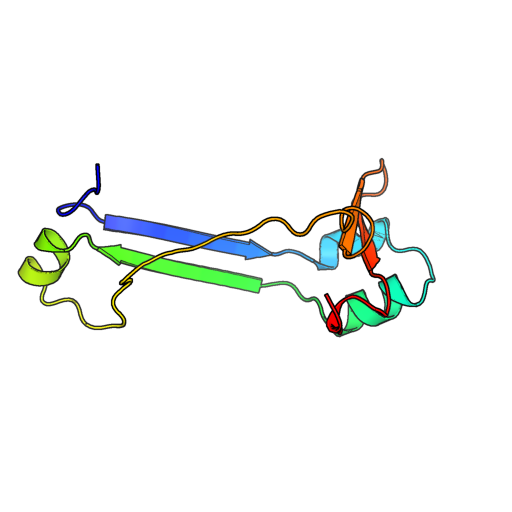 A 1 88 ? 7.396 -4.945 -12.388 1.00 93.69 88 ILE A O 1
ATOM 623 N N . LEU A 1 89 ? 7.431 -5.436 -14.590 1.00 94.31 89 LEU A N 1
ATOM 624 C CA . LEU A 1 89 ? 6.168 -6.170 -14.619 1.00 94.31 89 LEU A CA 1
ATOM 625 C C . LEU A 1 89 ? 6.197 -7.194 -15.757 1.00 94.31 89 LEU A C 1
ATOM 627 O O . LEU A 1 89 ? 6.070 -6.816 -16.925 1.00 94.31 89 LEU A O 1
ATOM 631 N N . GLU A 1 90 ? 6.368 -8.466 -15.410 1.00 93.44 90 GLU A N 1
ATOM 632 C CA . GLU A 1 90 ? 6.345 -9.568 -16.371 1.00 93.44 90 GLU A CA 1
ATOM 633 C C . GLU A 1 90 ? 4.900 -9.994 -16.708 1.00 93.44 90 GLU A C 1
ATOM 635 O O . GLU A 1 90 ? 4.023 -9.961 -15.836 1.00 93.44 90 GLU A O 1
ATOM 640 N N . PRO A 1 91 ? 4.610 -10.395 -17.962 1.00 90.94 91 PRO A N 1
ATOM 641 C CA . PRO A 1 91 ? 3.265 -10.801 -18.377 1.00 90.94 91 PRO A CA 1
ATOM 642 C C . PRO A 1 91 ? 2.724 -12.057 -17.682 1.00 90.94 91 PRO A C 1
ATOM 644 O O . PRO A 1 91 ? 1.510 -12.240 -17.649 1.00 90.94 91 PRO A O 1
ATOM 647 N N . ASP A 1 92 ? 3.605 -12.916 -17.168 1.00 90.44 92 ASP A N 1
ATOM 648 C CA . ASP A 1 92 ? 3.277 -14.175 -16.489 1.00 90.44 92 ASP A CA 1
ATOM 649 C C . ASP A 1 92 ? 2.998 -14.002 -14.986 1.00 90.44 92 ASP A C 1
ATOM 651 O O . ASP A 1 92 ? 2.650 -14.971 -14.317 1.00 90.44 92 ASP A O 1
ATOM 655 N N . LEU A 1 93 ? 3.067 -12.770 -14.455 1.00 92.19 93 LEU A N 1
ATOM 656 C CA . LEU A 1 93 ? 2.717 -12.463 -13.063 1.00 92.19 93 LEU A CA 1
ATOM 657 C C . LEU A 1 93 ? 1.377 -13.085 -12.604 1.00 92.19 93 LEU A C 1
ATOM 659 O O . LEU A 1 93 ? 1.325 -13.546 -11.465 1.00 92.19 93 LEU A O 1
ATOM 663 N N . PRO A 1 94 ? 0.296 -13.116 -13.414 1.00 91.25 94 PRO A N 1
ATOM 664 C CA . PRO A 1 94 ? -0.965 -13.731 -12.997 1.00 91.25 94 PRO A CA 1
ATOM 665 C C . PRO A 1 94 ? -0.903 -15.247 -12.756 1.00 91.25 94 PRO A C 1
ATOM 667 O O . PRO A 1 94 ? -1.794 -15.771 -12.090 1.00 91.25 94 PRO A O 1
ATOM 670 N N . ASP A 1 95 ? 0.105 -15.938 -13.296 1.00 91.31 95 ASP A N 1
ATOM 671 C CA . ASP A 1 95 ? 0.262 -17.394 -13.203 1.00 91.31 95 ASP A CA 1
ATOM 672 C C . ASP A 1 95 ? 1.150 -17.835 -12.014 1.00 91.31 95 ASP A C 1
ATOM 674 O O . ASP A 1 95 ? 1.327 -19.040 -11.800 1.00 91.31 95 ASP A O 1
ATOM 678 N N . LEU A 1 96 ? 1.708 -16.881 -11.248 1.00 85.06 96 LEU A N 1
ATOM 679 C CA . LEU A 1 96 ? 2.581 -17.112 -10.081 1.00 85.06 96 LEU A CA 1
ATOM 680 C C . LEU A 1 96 ? 1.827 -17.540 -8.805 1.00 85.06 96 LEU A C 1
ATOM 682 O O . LEU A 1 96 ? 0.771 -16.949 -8.482 1.00 85.06 96 LEU A O 1
#

Secondary structure (DSSP, 8-state):
---TT-EEEEEEEE-GGGGGGG--SSHHHHHHHHH---EEEEEEEE-HHHHHHTT--S---------PPTT-TTTEEEEEETTEEEEEE-TTGGG-

Sequence (96 aa):
RGAPDHVAALVSVELCSLTYPAAEPTMASLVGSALFGDGAAAVIAAGENRADKIAAAGPEVLDSRSRMYPDSLGTMGWKVGSSGFQLILEPDLPDL

pLDDT: mean 93.63, std 4.61, range [59.09, 98.44]

Nearest PDB structures (foldseek):
  4jd3-assembly2_D  TM=9.650E-01  e=1.328E-09  Mycobacterium tuberculosis
  4jap-assembly1_D  TM=9.630E-01  e=2.951E-09  Mycobacterium tuberculosis
  3vs8-assembly2_B  TM=8.877E-01  e=1.106E-01  Azotobacter vinelandii
  5wx5-assembly1_A  TM=6.894E-01  e=2.733E-02  Tetradium ruticarpum
  5wx4-assembly1_A  TM=6.842E-01  e=3.567E-02  Tetradium ruticarpum

Mean predicted aligned error: 4.08 Å

Radius of gyration: 18.95 Å; Cα contacts (8 Å, |Δi|>4): 111; chains: 1; bounding box: 37×30×49 Å

Foldseek 3Di:
DDPQADKDKDKDWDALVLCVLVEDPDPQSVVSVVPDHTDMDMDIDHHNVNCVVVVPDDDDDPDDDDDDDPPCPQAWDFDQDPSGTYTRHDPCVVVD